Protein AF-A0AAV9PQ48-F1 (afdb_monomer_lite)

Sequence (178 aa):
AHFPPGSSGVLVLTSRNAECKQYATADFVALEGLSPNEATQLLLKAADVASDQRPLLEDDARGVATLLQSHPLALIQAGVYVGRGHCTLEEYPKVYERQRKRLLKFRPSQAQSRYRDVYATFEASVEILQASQTQSSRDALELLPLLAMCGPSQLPLFVFEAAWNGAQKIPKDESANE

Radius of gyration: 21.96 Å; chains: 1; bounding box: 52×50×65 Å

Foldseek 3Di:
DPDDDDDPDDDDDDDPDPVCVVVDPDDDDDDAADDLVVLLVLLCVLLVPDPVCCVVCSVLSSVVCVVLRNHNLLSNLLSVCVSVVVDHSNCSVVQLVVLLVVVVVDDDPVVPDSCSSVNSSVVSVLVVLVVDPDPVSVVVNVVVVVVVVDDPDDDPVVVVVVVVVVVVPDDDDPPDDD

pLDDT: mean 86.95, std 12.28, range [37.56, 98.25]

Structure (mmCIF, N/CA/C/O backbone):
data_AF-A0AAV9PQ48-F1
#
_entry.id   AF-A0AAV9PQ48-F1
#
loop_
_atom_site.group_PDB
_atom_site.id
_atom_site.type_symbol
_atom_site.label_atom_id
_atom_site.label_alt_id
_atom_site.label_comp_id
_atom_site.label_asym_id
_atom_site.label_entity_id
_atom_site.label_seq_id
_atom_site.pdbx_PDB_ins_code
_atom_site.Cartn_x
_atom_site.Cartn_y
_atom_site.Cartn_z
_atom_site.occupancy
_atom_site.B_iso_or_equiv
_atom_site.auth_seq_id
_atom_site.auth_comp_id
_atom_site.auth_asym_id
_atom_site.auth_atom_id
_atom_site.pdbx_PDB_model_num
ATOM 1 N N . ALA A 1 1 ? 24.274 14.629 -24.711 1.00 62.81 1 ALA A N 1
ATOM 2 C CA . ALA A 1 1 ? 24.295 13.381 -23.921 1.00 62.81 1 ALA A CA 1
ATOM 3 C C . ALA A 1 1 ? 24.080 13.744 -22.455 1.00 62.81 1 ALA A C 1
ATOM 5 O O . ALA A 1 1 ? 24.767 14.639 -21.984 1.00 62.81 1 ALA A O 1
ATOM 6 N N . HIS A 1 2 ? 23.096 13.140 -21.778 1.00 78.19 2 HIS A N 1
ATOM 7 C CA . HIS A 1 2 ? 22.705 13.507 -20.403 1.00 78.19 2 HIS A CA 1
ATOM 8 C C . HIS A 1 2 ? 23.394 12.673 -19.311 1.00 78.19 2 HIS A C 1
ATOM 10 O O . HIS A 1 2 ? 23.314 13.030 -18.141 1.00 78.19 2 HIS A O 1
ATOM 16 N N . PHE A 1 3 ? 24.081 11.592 -19.687 1.00 84.69 3 PHE A N 1
ATOM 17 C CA . PHE A 1 3 ? 24.767 10.688 -18.765 1.00 84.69 3 PHE A CA 1
ATOM 18 C C . PHE A 1 3 ? 26.235 10.533 -19.172 1.00 84.69 3 PHE A C 1
ATOM 20 O O . PHE A 1 3 ? 26.526 10.543 -20.375 1.00 84.69 3 PHE A O 1
ATOM 27 N N . PRO A 1 4 ? 27.159 10.412 -18.202 1.00 82.19 4 PRO A N 1
ATOM 28 C CA . PRO A 1 4 ? 28.568 10.211 -18.498 1.00 82.19 4 PRO A CA 1
ATOM 29 C C . PRO A 1 4 ? 28.771 8.866 -19.217 1.00 82.19 4 PRO A C 1
ATOM 31 O O . PRO A 1 4 ? 28.191 7.861 -18.801 1.00 82.19 4 PRO A O 1
ATOM 34 N N . PRO A 1 5 ? 29.574 8.823 -20.293 1.00 77.62 5 PRO A N 1
ATOM 35 C CA . PRO A 1 5 ? 29.881 7.575 -20.977 1.00 77.62 5 PRO A CA 1
ATOM 36 C C . PRO A 1 5 ? 30.764 6.685 -20.091 1.00 77.62 5 PRO A C 1
ATOM 38 O O . PRO A 1 5 ? 31.725 7.158 -19.486 1.00 77.62 5 PRO A O 1
ATOM 41 N N . GLY A 1 6 ? 30.462 5.389 -20.032 1.00 78.38 6 GLY A N 1
ATOM 42 C CA . GLY A 1 6 ? 31.266 4.410 -19.304 1.00 78.38 6 GLY A CA 1
ATOM 43 C C . GLY A 1 6 ? 30.646 3.015 -19.343 1.00 78.38 6 GLY A C 1
ATOM 44 O O . GLY A 1 6 ? 29.429 2.879 -19.384 1.00 78.38 6 GLY A O 1
ATOM 45 N N . SER A 1 7 ? 31.484 1.976 -19.342 1.00 79.75 7 SER A N 1
ATOM 46 C CA . SER A 1 7 ? 31.064 0.564 -19.383 1.00 79.75 7 SER A CA 1
ATOM 47 C C . SER A 1 7 ? 31.095 -0.129 -18.016 1.00 79.75 7 SER A C 1
ATOM 49 O O . SER A 1 7 ? 30.763 -1.305 -17.917 1.00 79.75 7 SER A O 1
ATOM 51 N N . SER A 1 8 ? 31.518 0.575 -16.963 1.00 87.00 8 SER A N 1
ATOM 52 C CA . SER A 1 8 ? 31.774 -0.008 -15.636 1.00 87.00 8 SER A CA 1
ATOM 53 C C . SER A 1 8 ? 30.586 0.084 -14.671 1.00 87.00 8 SER A C 1
ATOM 55 O O . SER A 1 8 ? 30.750 -0.186 -13.484 1.00 87.00 8 SER A O 1
ATOM 57 N N . GLY A 1 9 ? 29.404 0.495 -15.136 1.00 85.81 9 GLY A N 1
ATOM 58 C CA . GLY A 1 9 ? 28.238 0.677 -14.276 1.00 85.81 9 GLY A CA 1
ATOM 59 C C . GLY A 1 9 ? 26.918 0.665 -15.036 1.00 85.81 9 GLY A C 1
ATOM 60 O O . GLY A 1 9 ? 26.876 0.888 -16.244 1.00 85.81 9 GLY A O 1
ATOM 61 N N . VAL A 1 10 ? 25.837 0.411 -14.300 1.00 88.88 10 VAL A N 1
ATOM 62 C CA . VAL A 1 10 ? 24.460 0.413 -14.807 1.00 88.88 10 VAL A CA 1
ATOM 63 C C . VAL A 1 10 ? 23.686 1.517 -14.092 1.00 88.88 10 VAL A C 1
ATOM 65 O O . VAL A 1 10 ? 23.728 1.610 -12.867 1.00 88.88 10 VAL A O 1
ATOM 68 N N . LEU A 1 11 ? 22.976 2.352 -14.853 1.00 89.19 11 LEU A N 1
ATOM 69 C CA . LEU A 1 11 ? 22.070 3.367 -14.318 1.00 89.19 11 LEU A CA 1
ATOM 70 C C . LEU A 1 11 ? 20.633 2.857 -14.413 1.00 89.19 11 LEU A C 1
ATOM 72 O O . LEU A 1 11 ? 20.160 2.527 -15.497 1.00 89.19 11 LEU A O 1
ATOM 76 N N . VAL A 1 12 ? 19.934 2.829 -13.279 1.00 92.38 12 VAL A N 1
ATOM 77 C CA . VAL A 1 12 ? 18.504 2.505 -13.222 1.00 92.38 12 VAL A CA 1
ATOM 78 C C . VAL A 1 12 ? 17.723 3.802 -13.056 1.00 92.38 12 VAL A C 1
ATOM 80 O O . VAL A 1 12 ? 17.848 4.486 -12.041 1.00 92.38 12 VAL A O 1
ATOM 83 N N . LEU A 1 13 ? 16.911 4.141 -14.056 1.00 90.88 13 LEU A N 1
ATOM 84 C CA . LEU A 1 13 ? 16.023 5.299 -14.022 1.00 90.88 13 LEU A CA 1
ATOM 85 C C . LEU A 1 13 ? 14.591 4.835 -13.758 1.00 90.88 13 LEU A C 1
ATOM 87 O O . LEU A 1 13 ? 14.037 4.054 -14.526 1.00 90.88 13 LEU A O 1
ATOM 91 N N . THR A 1 14 ? 13.967 5.366 -12.709 1.00 92.12 14 THR A N 1
ATOM 92 C CA . THR A 1 14 ? 12.530 5.193 -12.468 1.00 92.12 14 THR A CA 1
ATOM 93 C C . THR A 1 14 ? 11.826 6.526 -12.691 1.00 92.12 14 THR A C 1
ATOM 95 O O . THR A 1 14 ? 12.282 7.575 -12.239 1.00 92.12 14 THR A O 1
ATOM 98 N N . SER A 1 15 ? 10.736 6.519 -13.454 1.00 88.25 15 SER A N 1
ATOM 99 C CA . SER A 1 15 ? 9.994 7.736 -13.781 1.00 88.25 15 SER A CA 1
ATOM 100 C C . SER A 1 15 ? 8.536 7.416 -14.071 1.00 88.25 15 SER A C 1
ATOM 102 O O . SER A 1 15 ? 8.210 6.355 -14.595 1.00 88.25 15 SER A O 1
ATOM 104 N N . ARG A 1 16 ? 7.654 8.368 -13.759 1.00 83.38 16 ARG A N 1
ATOM 105 C CA . ARG A 1 16 ? 6.247 8.338 -14.193 1.00 83.38 16 ARG A CA 1
ATOM 106 C C . ARG A 1 16 ? 6.063 8.894 -15.606 1.00 83.38 16 ARG A C 1
ATOM 108 O O . ARG A 1 16 ? 5.004 8.709 -16.193 1.00 83.38 16 ARG A O 1
ATOM 115 N N . ASN A 1 17 ? 7.058 9.610 -16.132 1.00 85.75 17 ASN A N 1
ATOM 116 C CA . ASN A 1 17 ? 7.010 10.173 -17.473 1.00 85.75 17 ASN A CA 1
ATOM 117 C C . ASN A 1 17 ? 7.454 9.116 -18.493 1.00 85.75 17 ASN A C 1
ATOM 119 O O . ASN A 1 17 ? 8.633 8.769 -18.548 1.00 85.75 17 ASN A O 1
ATOM 123 N N . ALA A 1 18 ? 6.516 8.639 -19.312 1.00 84.44 18 ALA A N 1
ATOM 124 C CA . ALA A 1 18 ? 6.785 7.640 -20.343 1.00 84.44 18 ALA A CA 1
ATOM 125 C C . ALA A 1 18 ? 7.791 8.124 -21.405 1.00 84.44 18 ALA A C 1
ATOM 127 O O . ALA A 1 18 ? 8.517 7.305 -21.965 1.00 84.44 18 ALA A O 1
ATOM 128 N N . GLU A 1 19 ? 7.913 9.436 -21.635 1.00 87.00 19 GLU A N 1
ATOM 129 C CA . GLU A 1 19 ? 8.903 10.008 -22.562 1.00 87.00 19 GLU A CA 1
ATOM 130 C C . GLU A 1 19 ? 10.346 9.780 -22.096 1.00 87.00 19 GLU A C 1
ATOM 132 O O . GLU A 1 19 ? 11.274 9.811 -22.903 1.00 87.00 19 GLU A O 1
ATOM 137 N N . CYS A 1 20 ? 10.568 9.483 -20.808 1.00 88.94 20 CYS A N 1
ATOM 138 C CA . CYS A 1 20 ? 11.888 9.106 -20.304 1.00 88.94 20 CYS A CA 1
ATOM 139 C C . CYS A 1 20 ? 12.400 7.782 -20.893 1.00 88.94 20 CYS A C 1
ATOM 141 O O . CYS A 1 20 ? 13.595 7.515 -20.781 1.00 88.94 20 CYS A O 1
ATOM 143 N N . LYS A 1 21 ? 11.553 6.985 -21.566 1.00 88.38 21 LYS A N 1
ATOM 144 C CA . LYS A 1 21 ? 11.984 5.786 -22.304 1.00 88.38 21 LYS A CA 1
ATOM 145 C C . LYS A 1 21 ? 13.088 6.083 -23.323 1.00 88.38 21 LYS A C 1
ATOM 147 O O . LYS A 1 21 ? 13.909 5.220 -23.589 1.00 88.38 21 LYS A O 1
ATOM 152 N N . GLN A 1 22 ? 13.151 7.312 -23.848 1.00 89.69 22 GLN A N 1
ATOM 153 C CA . GLN A 1 22 ? 14.194 7.739 -24.788 1.00 89.69 22 GLN A CA 1
ATOM 154 C C . GLN A 1 22 ? 15.614 7.676 -24.197 1.00 89.69 22 GLN A C 1
ATOM 156 O O . GLN A 1 22 ? 16.594 7.687 -24.935 1.00 89.69 22 GLN A O 1
ATOM 161 N N . TYR A 1 23 ? 15.729 7.643 -22.866 1.00 89.06 23 TYR A N 1
ATOM 162 C CA . TYR A 1 23 ? 16.998 7.563 -22.148 1.00 89.06 23 TYR A CA 1
ATOM 163 C C . TYR A 1 23 ? 17.451 6.122 -21.875 1.00 89.06 23 TYR A C 1
ATOM 165 O O . TYR A 1 23 ? 18.565 5.926 -21.393 1.00 89.06 23 TYR A O 1
ATOM 173 N N . ALA A 1 24 ? 16.612 5.123 -22.162 1.00 89.38 24 ALA A N 1
ATOM 174 C CA . ALA A 1 24 ? 16.953 3.719 -21.983 1.00 89.38 24 ALA A CA 1
ATOM 175 C C . ALA A 1 24 ? 17.919 3.263 -23.086 1.00 89.38 24 ALA A C 1
ATOM 177 O O . ALA A 1 24 ? 17.550 3.173 -24.254 1.00 89.38 24 ALA A O 1
ATOM 178 N N . THR A 1 25 ? 19.167 2.983 -22.711 1.00 87.69 25 THR A N 1
ATOM 179 C CA . THR A 1 25 ? 20.204 2.491 -23.633 1.00 87.69 25 THR A CA 1
ATOM 180 C C . THR A 1 25 ? 20.351 0.970 -23.628 1.00 87.69 25 THR A C 1
ATOM 182 O O . THR A 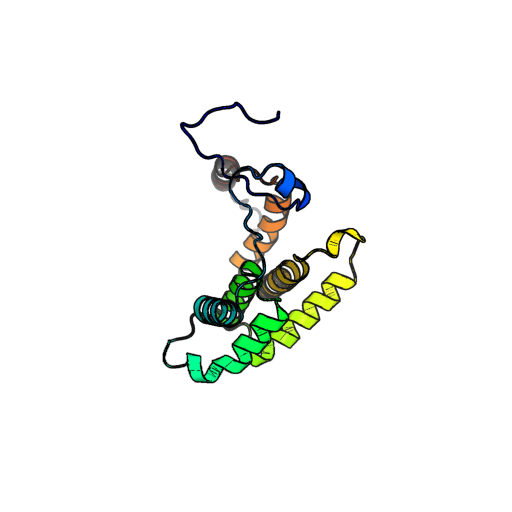1 25 ? 20.874 0.420 -24.591 1.00 87.69 25 THR A O 1
ATOM 185 N N . ALA A 1 26 ? 19.907 0.303 -22.559 1.00 87.44 26 ALA A N 1
ATOM 186 C CA . ALA A 1 26 ? 19.968 -1.150 -22.408 1.00 87.44 26 ALA A CA 1
ATOM 187 C C . ALA A 1 26 ? 18.572 -1.781 -22.461 1.00 87.44 26 ALA A C 1
ATOM 189 O O . ALA A 1 26 ? 18.306 -2.593 -23.340 1.00 87.44 26 ALA A O 1
ATOM 190 N N . ASP A 1 27 ? 17.684 -1.391 -21.542 1.00 89.50 27 ASP A N 1
ATOM 191 C CA . ASP A 1 27 ? 16.331 -1.939 -21.452 1.00 89.50 27 ASP A CA 1
ATOM 192 C C . ASP A 1 27 ? 15.340 -0.905 -20.896 1.00 89.50 27 ASP A C 1
ATOM 194 O O . ASP A 1 27 ? 15.719 0.014 -20.162 1.00 89.50 27 ASP A O 1
ATOM 198 N N . PHE A 1 28 ? 14.066 -1.066 -21.246 1.00 90.81 28 PHE A N 1
ATOM 199 C CA . PHE A 1 28 ? 12.946 -0.286 -20.738 1.00 90.81 28 PHE A CA 1
ATOM 200 C C . PHE A 1 28 ? 11.852 -1.224 -20.228 1.00 90.81 28 PHE A C 1
ATOM 202 O O . PHE A 1 28 ? 11.274 -1.999 -20.986 1.00 90.81 28 PHE A O 1
ATOM 209 N N . VAL A 1 29 ? 11.502 -1.076 -18.949 1.00 91.12 29 VAL A N 1
ATOM 210 C CA . VAL A 1 29 ? 10.455 -1.873 -18.305 1.00 91.12 29 VAL A CA 1
ATOM 211 C C . VAL A 1 29 ? 9.253 -0.986 -17.990 1.00 91.12 29 VAL A C 1
ATOM 213 O O . VAL A 1 29 ? 9.321 -0.103 -17.132 1.00 91.12 29 VAL A O 1
ATOM 216 N N . ALA A 1 30 ? 8.132 -1.228 -18.672 1.00 87.75 30 ALA A N 1
ATOM 217 C CA . ALA A 1 30 ? 6.865 -0.577 -18.359 1.00 87.75 30 ALA A CA 1
ATOM 218 C C . ALA A 1 30 ? 6.252 -1.187 -17.086 1.00 87.75 30 ALA A C 1
ATOM 220 O O . ALA A 1 30 ? 5.914 -2.367 -17.049 1.00 87.75 30 ALA A O 1
ATOM 221 N N . LEU A 1 31 ? 6.087 -0.375 -16.037 1.00 85.38 31 LEU A N 1
ATOM 222 C CA . LEU A 1 31 ? 5.434 -0.797 -14.793 1.00 85.38 31 LEU A CA 1
ATOM 223 C C . LEU A 1 31 ? 3.910 -0.610 -14.890 1.00 85.38 31 LEU A C 1
ATOM 225 O O . LEU A 1 31 ? 3.349 0.437 -14.534 1.00 85.38 31 LEU A O 1
ATOM 229 N N . GLU A 1 32 ? 3.236 -1.637 -15.401 1.00 85.00 32 GLU A N 1
ATOM 230 C CA . GLU A 1 32 ? 1.776 -1.713 -15.513 1.00 85.00 32 GLU A CA 1
ATOM 231 C C . GLU A 1 32 ? 1.117 -2.274 -14.238 1.00 85.00 32 GLU A C 1
ATOM 233 O O . GLU A 1 32 ? 1.722 -2.272 -13.165 1.00 85.00 32 GLU A O 1
ATOM 238 N N . GLY A 1 33 ? -0.185 -2.574 -14.293 1.00 86.06 33 GLY A N 1
ATOM 239 C CA . GLY A 1 33 ? -0.861 -3.288 -13.208 1.00 86.06 33 GLY A CA 1
ATOM 240 C C . GLY A 1 33 ? -0.319 -4.712 -13.086 1.00 86.06 33 GLY A C 1
ATOM 241 O O . GLY A 1 33 ? 0.279 -5.237 -14.023 1.00 86.06 33 GLY A O 1
ATOM 242 N N . LEU A 1 34 ? -0.526 -5.338 -11.930 1.00 93.62 34 LEU A N 1
ATOM 243 C CA . LEU A 1 34 ? -0.168 -6.746 -11.742 1.00 93.62 34 LEU A CA 1
ATOM 244 C C . LEU A 1 34 ? -0.993 -7.648 -12.663 1.00 93.62 34 LEU A C 1
ATOM 246 O O . LEU A 1 34 ? -2.119 -7.302 -13.044 1.00 93.62 34 LEU A O 1
ATOM 250 N N . SER A 1 35 ? -0.472 -8.840 -12.962 1.00 95.25 35 SER A N 1
ATOM 251 C CA . SER A 1 35 ? -1.295 -9.859 -13.611 1.00 95.25 35 SER A CA 1
ATOM 252 C C . SER A 1 35 ? -2.523 -10.181 -12.742 1.00 95.25 35 SER A C 1
ATOM 254 O O . SER A 1 35 ? -2.460 -10.041 -11.517 1.00 95.25 35 SER A O 1
ATOM 256 N N . PRO A 1 36 ? -3.649 -10.634 -13.322 1.00 95.19 36 PRO A N 1
ATOM 257 C CA . PRO A 1 36 ? -4.857 -10.935 -12.549 1.00 95.19 36 PRO A CA 1
ATOM 258 C C . PRO A 1 36 ? -4.614 -11.886 -11.367 1.00 95.19 36 PRO A C 1
ATOM 260 O O . PRO A 1 36 ? -5.155 -11.678 -10.281 1.00 95.19 36 PRO A O 1
ATOM 263 N N . ASN A 1 37 ? -3.747 -12.887 -11.549 1.00 96.00 37 ASN A N 1
ATOM 264 C CA . ASN A 1 37 ? -3.402 -13.847 -10.502 1.00 96.00 37 ASN A CA 1
ATOM 265 C C . ASN A 1 37 ? -2.577 -13.197 -9.384 1.00 96.00 37 ASN A C 1
ATOM 267 O O . ASN A 1 37 ? -2.920 -13.339 -8.212 1.00 96.00 37 ASN A O 1
ATOM 271 N N . GLU A 1 38 ? -1.529 -12.441 -9.726 1.00 97.06 38 GLU A N 1
ATOM 272 C CA . GLU A 1 38 ? -0.711 -11.723 -8.738 1.00 97.06 38 GLU A CA 1
ATOM 273 C C . GLU A 1 38 ? -1.524 -10.659 -7.995 1.00 97.06 38 GLU A C 1
ATOM 275 O O . GLU A 1 38 ? -1.369 -10.498 -6.787 1.00 97.06 38 GLU A O 1
ATOM 280 N N . ALA A 1 39 ? -2.420 -9.960 -8.694 1.00 97.31 39 ALA A N 1
ATOM 281 C CA . ALA A 1 39 ? -3.304 -8.958 -8.114 1.00 97.31 39 ALA A CA 1
ATOM 282 C C . ALA A 1 39 ? -4.254 -9.577 -7.079 1.00 97.31 39 ALA A C 1
ATOM 284 O O . ALA A 1 39 ? -4.367 -9.077 -5.959 1.00 97.31 39 ALA A O 1
ATOM 285 N N . THR A 1 40 ? -4.889 -10.696 -7.438 1.00 97.62 40 THR A N 1
ATOM 286 C CA . THR A 1 40 ? -5.795 -11.449 -6.557 1.00 97.62 40 THR A CA 1
ATOM 287 C C . THR A 1 40 ? -5.044 -11.977 -5.333 1.00 97.62 40 THR A C 1
ATOM 289 O O . THR A 1 40 ? -5.488 -11.796 -4.199 1.00 97.62 40 THR A O 1
ATOM 292 N N . GLN A 1 41 ? -3.858 -12.560 -5.533 1.00 97.06 41 GLN A N 1
ATOM 293 C CA . GLN A 1 41 ? -3.020 -13.051 -4.438 1.00 97.06 41 GLN A CA 1
ATOM 294 C C . GLN A 1 41 ? -2.538 -11.928 -3.516 1.00 97.06 41 GLN A C 1
ATOM 296 O O . GLN A 1 41 ? -2.552 -12.098 -2.295 1.00 97.06 41 GLN A O 1
ATOM 301 N N . LEU A 1 42 ? -2.126 -10.783 -4.072 1.00 97.88 42 LEU A N 1
ATOM 302 C CA . LEU A 1 42 ? -1.708 -9.622 -3.289 1.00 97.88 42 LEU A CA 1
ATOM 303 C C . LEU A 1 42 ? -2.859 -9.102 -2.427 1.00 97.88 42 LEU A C 1
ATOM 305 O O . LEU A 1 42 ? -2.647 -8.834 -1.246 1.00 97.88 42 LEU A O 1
ATOM 309 N N . LEU A 1 43 ? -4.061 -8.991 -2.996 1.00 98.25 43 LEU A N 1
ATOM 310 C CA . LEU A 1 43 ? -5.248 -8.539 -2.277 1.00 98.25 43 LEU A CA 1
ATOM 311 C C . LEU A 1 43 ? -5.602 -9.482 -1.119 1.00 98.25 43 LEU A C 1
ATOM 313 O O . LEU A 1 43 ? -5.733 -9.023 0.013 1.00 98.25 43 LEU A O 1
ATOM 317 N N . LEU A 1 44 ? -5.691 -10.792 -1.378 1.00 97.81 44 LEU A N 1
ATOM 318 C CA . LEU A 1 44 ? -5.987 -11.804 -0.354 1.00 97.81 44 LEU A CA 1
ATOM 319 C C . LEU A 1 44 ? -4.928 -11.828 0.753 1.00 97.81 44 LEU A C 1
ATOM 321 O O . LEU A 1 44 ? -5.258 -11.968 1.928 1.00 97.81 44 LEU A O 1
ATOM 325 N N . LYS A 1 45 ? -3.652 -11.654 0.389 1.00 97.50 45 LYS A N 1
ATOM 326 C CA . LYS A 1 45 ? -2.555 -11.546 1.355 1.00 97.50 45 LYS A CA 1
ATOM 327 C C . LYS A 1 45 ? -2.668 -10.277 2.200 1.00 97.50 45 LYS A C 1
ATOM 329 O O . LYS A 1 45 ? -2.449 -10.339 3.402 1.00 97.50 45 LYS A O 1
ATOM 334 N N . ALA A 1 46 ? -2.989 -9.137 1.592 1.00 97.56 46 ALA A N 1
ATOM 335 C CA . ALA A 1 46 ? -3.160 -7.874 2.308 1.00 97.56 46 ALA A CA 1
ATOM 336 C C . ALA A 1 46 ? -4.397 -7.876 3.223 1.00 97.56 46 ALA A C 1
ATOM 338 O O . ALA A 1 46 ? -4.385 -7.206 4.252 1.00 97.56 46 ALA A O 1
ATOM 339 N N . ALA A 1 47 ? -5.430 -8.645 2.869 1.00 97.19 47 ALA A N 1
ATOM 340 C CA . ALA A 1 47 ? -6.608 -8.899 3.696 1.00 97.19 47 ALA A CA 1
ATOM 341 C C . ALA A 1 47 ? -6.395 -9.955 4.791 1.00 97.19 47 ALA A C 1
ATOM 343 O O . ALA A 1 47 ? -7.345 -10.281 5.494 1.00 97.19 47 ALA A O 1
ATOM 344 N N . ASP A 1 48 ? -5.173 -10.476 4.936 1.00 96.69 48 ASP A N 1
ATOM 345 C CA . ASP A 1 48 ? -4.812 -11.508 5.914 1.00 96.69 48 ASP A CA 1
ATOM 346 C C . ASP A 1 48 ? -5.701 -12.768 5.836 1.00 96.69 48 ASP A C 1
ATOM 348 O O . ASP A 1 48 ? -6.005 -13.422 6.830 1.00 96.69 48 ASP A O 1
ATOM 352 N N . VAL A 1 49 ? -6.134 -13.128 4.619 1.00 94.88 49 VAL A N 1
ATOM 353 C CA . VAL A 1 49 ? -6.975 -14.311 4.394 1.00 94.88 49 VAL A CA 1
ATOM 354 C C . VAL A 1 49 ? -6.130 -15.581 4.509 1.00 94.88 49 VAL A C 1
ATOM 356 O O . VAL A 1 49 ? -5.165 -15.794 3.749 1.00 94.88 49 VAL A O 1
ATOM 359 N N . ALA A 1 50 ? -6.537 -16.451 5.434 1.00 92.31 50 ALA A N 1
ATOM 360 C CA . ALA A 1 50 ? -5.935 -17.757 5.666 1.00 92.31 50 ALA A CA 1
ATOM 361 C C . ALA A 1 50 ? -5.991 -18.637 4.405 1.00 92.31 50 ALA A C 1
ATOM 363 O O . ALA A 1 50 ? -6.944 -18.588 3.628 1.00 92.31 50 ALA A O 1
ATOM 364 N N . SER A 1 51 ? -4.936 -19.422 4.165 1.00 90.44 51 SER A N 1
ATOM 365 C CA . SER A 1 51 ? -4.742 -20.158 2.905 1.00 90.44 51 SER A CA 1
ATOM 366 C C . SER A 1 51 ? -5.876 -21.131 2.562 1.00 90.44 51 SER A C 1
ATOM 368 O O . SER A 1 51 ? -6.154 -21.337 1.386 1.00 90.44 51 SER A O 1
ATOM 370 N N . ASP A 1 52 ? -6.526 -21.702 3.572 1.00 91.81 52 ASP A N 1
ATOM 371 C CA . ASP A 1 52 ? -7.677 -22.604 3.469 1.00 91.81 52 ASP A CA 1
ATOM 372 C C . ASP A 1 52 ? -8.969 -21.893 3.036 1.00 91.81 52 ASP A C 1
ATOM 374 O O . ASP A 1 52 ? -9.815 -22.499 2.384 1.00 91.81 52 ASP A O 1
ATOM 378 N N . GLN A 1 53 ? -9.102 -20.599 3.333 1.00 90.38 53 GLN A N 1
ATOM 379 C CA . GLN A 1 53 ? -10.270 -19.785 2.976 1.00 90.38 53 GLN A CA 1
ATOM 380 C C . GLN A 1 53 ? -10.140 -19.117 1.602 1.00 90.38 53 GLN A C 1
ATOM 382 O O . GLN A 1 53 ? -11.139 -18.713 1.011 1.00 90.38 53 GLN A O 1
ATOM 387 N N . ARG A 1 54 ? -8.920 -19.014 1.059 1.00 91.56 54 ARG A N 1
ATOM 388 C CA . ARG A 1 54 ? -8.660 -18.338 -0.226 1.00 91.56 54 ARG A CA 1
ATOM 389 C C . ARG A 1 54 ? -9.483 -18.872 -1.400 1.00 91.56 54 ARG A C 1
ATOM 391 O O . ARG A 1 54 ? -9.995 -18.028 -2.127 1.00 91.56 54 ARG A O 1
ATOM 398 N N . PRO A 1 55 ? -9.663 -20.196 -1.588 1.00 93.00 55 PRO A N 1
ATOM 399 C CA . PRO A 1 55 ? -10.461 -20.704 -2.704 1.00 93.00 55 PRO A CA 1
ATOM 400 C C . PRO A 1 55 ? -11.921 -20.236 -2.666 1.00 93.00 55 PRO A C 1
ATOM 402 O O . PRO A 1 55 ? -12.534 -20.058 -3.710 1.00 93.00 55 PRO A O 1
ATOM 405 N N . LEU A 1 56 ? -12.478 -20.008 -1.469 1.00 93.62 56 LEU A N 1
ATOM 406 C CA . LEU A 1 56 ? -13.864 -19.559 -1.293 1.00 93.62 56 LEU A CA 1
ATOM 407 C C . LEU A 1 56 ? -14.052 -18.081 -1.653 1.00 93.62 56 LEU A C 1
ATOM 409 O O . LEU A 1 56 ? -15.147 -17.678 -2.024 1.00 93.62 56 LEU A O 1
ATOM 413 N N . LEU A 1 57 ? -12.992 -17.281 -1.525 1.00 95.62 57 LEU A N 1
ATOM 414 C CA . LEU A 1 57 ? -13.010 -15.829 -1.719 1.00 95.62 57 LEU A CA 1
ATOM 415 C C . LEU A 1 57 ? -12.348 -15.400 -3.034 1.00 95.62 57 LEU A C 1
ATOM 417 O O . LEU A 1 57 ? -12.157 -14.208 -3.276 1.00 95.62 57 LEU A O 1
ATOM 421 N N . GLU A 1 58 ? -11.945 -16.360 -3.868 1.00 94.88 58 GLU A N 1
ATOM 422 C CA . GLU A 1 58 ? -11.112 -16.093 -5.035 1.00 94.88 58 GLU A CA 1
ATOM 423 C C . GLU A 1 58 ? -11.840 -15.251 -6.089 1.00 94.88 58 GLU A C 1
ATOM 425 O O . GLU A 1 58 ? -11.253 -14.314 -6.634 1.00 94.88 58 GLU A O 1
ATOM 430 N N . ASP A 1 59 ? -13.121 -15.533 -6.333 1.00 96.94 59 ASP A N 1
ATOM 431 C CA . ASP A 1 59 ? -13.928 -14.802 -7.314 1.00 96.94 59 ASP A CA 1
ATOM 432 C C . ASP A 1 59 ? -14.201 -13.357 -6.867 1.00 96.94 59 ASP A C 1
ATOM 434 O O . ASP A 1 59 ? -13.998 -12.422 -7.650 1.00 96.94 59 ASP A O 1
ATOM 438 N N . ASP A 1 60 ? -14.552 -13.146 -5.594 1.00 97.75 60 ASP A N 1
ATOM 439 C CA . ASP A 1 60 ? -14.742 -11.804 -5.031 1.00 97.75 60 ASP A CA 1
ATOM 440 C C . ASP A 1 60 ? -13.436 -11.002 -5.059 1.00 97.75 60 ASP A C 1
ATOM 442 O O . ASP A 1 60 ? -13.403 -9.845 -5.493 1.00 97.75 60 ASP A O 1
ATOM 446 N N . ALA A 1 61 ? -12.325 -11.628 -4.655 1.00 97.50 61 ALA A N 1
ATOM 447 C CA . ALA A 1 61 ? -11.007 -11.009 -4.697 1.00 97.50 61 ALA A CA 1
ATOM 448 C C . ALA A 1 61 ? -10.606 -10.625 -6.127 1.00 97.50 61 ALA A C 1
ATOM 450 O O . ALA A 1 61 ? -10.059 -9.542 -6.346 1.00 97.50 61 ALA A O 1
ATOM 451 N N . ARG A 1 62 ? -10.914 -11.466 -7.117 1.00 97.56 62 ARG A N 1
ATOM 452 C CA . ARG A 1 62 ? -10.658 -11.179 -8.533 1.00 97.56 62 ARG A CA 1
ATOM 453 C C . ARG A 1 62 ? -11.519 -10.026 -9.047 1.00 97.56 62 ARG A C 1
ATOM 455 O O . ARG A 1 62 ? -11.027 -9.183 -9.805 1.00 97.56 62 ARG A O 1
ATOM 462 N N . GLY A 1 63 ? -12.775 -9.951 -8.606 1.00 97.38 63 GLY A N 1
ATOM 463 C CA . GLY A 1 63 ? -13.675 -8.834 -8.885 1.00 97.38 63 GLY A CA 1
ATOM 464 C C . GLY A 1 63 ? -13.119 -7.509 -8.361 1.00 97.38 63 GLY A C 1
ATOM 465 O O . GLY A 1 63 ? -12.994 -6.542 -9.116 1.00 97.38 63 GLY A O 1
ATOM 466 N N . VAL A 1 64 ? -12.690 -7.479 -7.096 1.00 97.00 64 VAL A N 1
ATOM 467 C CA . VAL A 1 64 ? -12.054 -6.300 -6.485 1.00 97.00 64 VAL A CA 1
ATOM 468 C C . VAL A 1 64 ? -10.720 -5.965 -7.159 1.00 97.00 64 VAL A C 1
ATOM 470 O O . VAL A 1 64 ? -10.441 -4.796 -7.425 1.00 97.00 64 VAL A O 1
ATOM 473 N N . ALA A 1 65 ? -9.905 -6.965 -7.500 1.00 96.56 65 ALA A N 1
ATOM 474 C CA . ALA A 1 65 ? -8.635 -6.739 -8.180 1.00 96.56 65 ALA A CA 1
ATOM 475 C C . ALA A 1 65 ? -8.821 -6.078 -9.554 1.00 96.56 65 ALA A C 1
ATOM 477 O O . ALA A 1 65 ? -8.109 -5.130 -9.897 1.00 96.56 65 ALA A O 1
ATOM 478 N N . THR A 1 66 ? -9.833 -6.526 -10.298 1.00 95.19 66 THR A N 1
ATOM 479 C CA . THR A 1 66 ? -10.221 -5.945 -11.588 1.00 95.19 66 THR A CA 1
ATOM 480 C C . THR A 1 66 ? -10.752 -4.522 -11.421 1.00 95.19 66 THR A C 1
ATOM 482 O O . THR A 1 66 ? -10.360 -3.624 -12.168 1.00 95.19 66 THR A O 1
ATOM 485 N N . LEU A 1 67 ? -11.601 -4.292 -10.412 1.00 93.81 67 LEU A N 1
ATOM 486 C CA . LEU A 1 67 ? -12.148 -2.973 -10.081 1.00 93.81 67 LEU A CA 1
ATOM 487 C C . LEU A 1 67 ? -11.047 -1.936 -9.818 1.00 93.81 67 LEU A C 1
ATOM 489 O O . LEU A 1 67 ? -11.184 -0.785 -10.226 1.00 93.81 67 LEU A O 1
ATOM 493 N N . LEU A 1 68 ? -9.961 -2.354 -9.166 1.00 92.88 68 LEU A N 1
ATOM 494 C CA . LEU A 1 68 ? -8.807 -1.519 -8.816 1.00 92.88 68 LEU A CA 1
ATOM 495 C C . LEU A 1 68 ? -7.704 -1.527 -9.888 1.00 92.88 68 LEU A C 1
ATOM 497 O O . LEU A 1 68 ? -6.559 -1.164 -9.605 1.00 92.88 68 LEU A O 1
ATOM 501 N N . GLN A 1 69 ? -8.030 -1.989 -11.101 1.00 91.81 69 GLN A N 1
ATOM 502 C CA . GLN A 1 69 ? -7.133 -2.040 -12.261 1.00 91.81 69 GLN A CA 1
ATOM 503 C C . GLN A 1 69 ? -5.787 -2.724 -11.965 1.00 91.81 69 GLN A C 1
ATOM 505 O O . GLN A 1 69 ? -4.742 -2.319 -12.482 1.00 91.81 69 GLN A O 1
ATOM 510 N N . SER A 1 70 ? -5.797 -3.722 -11.078 1.00 93.81 70 SER A N 1
ATOM 511 C CA . SER A 1 70 ? -4.603 -4.418 -10.593 1.00 93.81 70 SER A CA 1
ATOM 512 C C . SER A 1 70 ? -3.497 -3.488 -10.060 1.00 93.81 70 SER A C 1
ATOM 514 O O . SER A 1 70 ? -2.313 -3.829 -10.121 1.00 93.81 70 SER A O 1
ATOM 516 N N . HIS A 1 71 ? -3.840 -2.295 -9.556 1.00 92.38 71 HIS A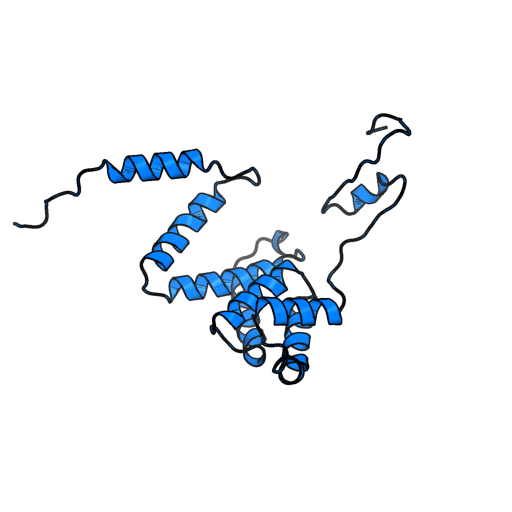 N 1
ATOM 517 C CA . HIS A 1 71 ? -2.859 -1.336 -9.049 1.00 92.38 71 HIS A CA 1
ATOM 518 C C . HIS A 1 71 ? -2.341 -1.769 -7.661 1.00 92.38 71 HIS A C 1
ATOM 520 O O . HIS A 1 71 ? -3.104 -1.695 -6.693 1.00 92.38 71 HIS A O 1
ATOM 526 N N . PRO A 1 72 ? -1.045 -2.121 -7.494 1.00 93.75 72 PRO A N 1
ATOM 527 C CA . PRO A 1 72 ? -0.530 -2.738 -6.264 1.00 93.75 72 PRO A CA 1
ATOM 528 C C . PRO A 1 72 ? -0.889 -1.986 -4.979 1.00 93.75 72 PRO A C 1
ATOM 530 O O . PRO A 1 72 ? -1.364 -2.577 -4.015 1.00 93.75 72 PRO A O 1
ATOM 533 N N . LEU A 1 73 ? -0.716 -0.660 -4.973 1.00 93.25 73 LEU A N 1
ATOM 534 C CA . LEU A 1 73 ? -1.001 0.151 -3.787 1.00 93.25 73 LEU A CA 1
ATOM 535 C C . LEU A 1 73 ? -2.496 0.193 -3.434 1.00 93.25 73 LEU A C 1
ATOM 537 O O . LEU A 1 73 ? -2.836 0.177 -2.255 1.00 93.25 73 LEU A O 1
ATOM 541 N N . ALA A 1 74 ? -3.383 0.224 -4.435 1.00 93.44 74 ALA A N 1
ATOM 542 C CA . ALA A 1 74 ? -4.824 0.244 -4.197 1.00 93.44 74 ALA A CA 1
ATOM 543 C C . ALA A 1 74 ? -5.286 -1.117 -3.660 1.00 93.44 74 ALA A C 1
ATOM 545 O O . ALA A 1 74 ? -6.073 -1.166 -2.721 1.00 93.44 74 ALA A O 1
ATOM 546 N N . LEU A 1 75 ? -4.723 -2.212 -4.189 1.00 96.88 75 LEU A N 1
ATOM 547 C CA . LEU A 1 75 ? -4.961 -3.573 -3.700 1.00 96.88 75 LEU A CA 1
ATOM 548 C C . LEU A 1 75 ? -4.520 -3.740 -2.245 1.00 96.88 75 LEU A C 1
ATOM 550 O O . LEU A 1 75 ? -5.269 -4.291 -1.449 1.00 96.88 75 LEU A O 1
ATOM 554 N N . ILE A 1 76 ? -3.336 -3.239 -1.876 1.00 97.19 76 ILE A N 1
ATOM 555 C CA . ILE A 1 76 ? -2.855 -3.304 -0.487 1.00 97.19 76 ILE A CA 1
ATOM 556 C C . ILE A 1 76 ? -3.799 -2.536 0.440 1.00 97.19 76 ILE A C 1
ATOM 558 O O . ILE A 1 76 ? -4.188 -3.054 1.482 1.00 97.19 76 ILE A O 1
ATOM 562 N N . GLN A 1 77 ? -4.199 -1.320 0.060 1.00 95.75 77 GLN A N 1
ATOM 563 C CA . GLN A 1 77 ? -5.116 -0.514 0.867 1.00 95.75 77 GLN A CA 1
ATOM 564 C C . GLN A 1 77 ? -6.496 -1.170 1.000 1.00 95.75 77 GLN A C 1
ATOM 566 O O . GLN A 1 77 ? -7.030 -1.232 2.104 1.00 95.75 77 GLN A O 1
ATOM 571 N N . ALA A 1 78 ? -7.052 -1.697 -0.094 1.00 96.75 78 ALA A N 1
ATOM 572 C CA . ALA A 1 78 ? -8.316 -2.431 -0.093 1.00 96.75 78 ALA A CA 1
ATOM 573 C C . ALA A 1 78 ? -8.246 -3.700 0.760 1.00 96.75 78 ALA A C 1
ATOM 575 O O . ALA A 1 78 ? -9.130 -3.945 1.575 1.00 96.75 78 ALA A O 1
ATOM 576 N N . GLY A 1 79 ? -7.171 -4.474 0.611 1.00 97.38 79 GLY A N 1
ATOM 577 C CA . GLY A 1 79 ? -6.948 -5.688 1.380 1.00 97.38 79 GLY A CA 1
ATOM 578 C C . GLY A 1 79 ? -6.874 -5.384 2.867 1.00 97.38 79 GLY A C 1
ATOM 579 O O . GLY A 1 79 ? -7.659 -5.930 3.627 1.00 97.38 79 GLY A O 1
ATOM 580 N N . VAL A 1 80 ? -6.032 -4.433 3.285 1.00 97.06 80 VAL A N 1
ATOM 581 C CA . VAL A 1 80 ? -5.931 -4.034 4.701 1.00 97.06 80 VAL A CA 1
ATOM 582 C C . VAL A 1 80 ? -7.267 -3.514 5.241 1.00 97.06 80 VAL A C 1
ATOM 584 O O . VAL A 1 80 ? -7.615 -3.802 6.384 1.00 97.06 80 VAL A O 1
ATOM 587 N N . TYR A 1 81 ? -8.033 -2.773 4.434 1.00 96.19 81 TYR A N 1
ATOM 588 C CA . TYR A 1 81 ? -9.366 -2.300 4.812 1.00 96.19 81 TYR A CA 1
ATOM 589 C C . TYR A 1 81 ? -10.321 -3.466 5.115 1.00 96.19 81 TYR A C 1
ATOM 591 O O . TYR A 1 81 ? -10.977 -3.476 6.156 1.00 96.19 81 TYR A O 1
ATOM 599 N N . VAL A 1 82 ? -10.350 -4.473 4.239 1.00 97.00 82 VAL A N 1
ATOM 600 C CA . VAL A 1 82 ? -11.147 -5.697 4.411 1.00 97.00 82 VAL A CA 1
ATOM 601 C C . VAL A 1 82 ? -10.638 -6.538 5.584 1.00 97.00 82 VAL A C 1
ATOM 603 O O . VAL A 1 82 ? -11.429 -6.938 6.431 1.00 97.00 82 VAL A O 1
ATOM 606 N N . GLY A 1 83 ? -9.325 -6.757 5.693 1.00 96.38 83 GLY A N 1
ATOM 607 C CA . GLY A 1 83 ? -8.707 -7.566 6.752 1.00 96.38 83 GLY A CA 1
ATOM 608 C C . GLY A 1 83 ? -8.895 -6.988 8.157 1.00 96.38 83 GLY A C 1
ATOM 609 O O . GLY A 1 83 ? -8.900 -7.719 9.142 1.00 96.38 83 GLY A O 1
ATOM 610 N N . ARG A 1 84 ? -9.132 -5.674 8.269 1.00 94.81 84 ARG A N 1
ATOM 611 C CA . ARG A 1 84 ? -9.542 -5.017 9.523 1.00 94.81 84 ARG A CA 1
ATOM 612 C C . ARG A 1 84 ? -11.034 -5.158 9.845 1.00 94.81 84 ARG A C 1
ATOM 614 O O . ARG A 1 84 ? -11.491 -4.599 10.840 1.00 94.81 84 ARG A O 1
ATOM 621 N N . GLY A 1 85 ? -11.794 -5.877 9.022 1.00 94.38 85 GLY A N 1
ATOM 622 C CA . GLY A 1 85 ? -13.216 -6.142 9.228 1.00 94.38 85 GLY A CA 1
ATOM 623 C C . GLY A 1 85 ? -14.131 -4.962 8.900 1.00 94.38 85 GLY A C 1
ATOM 624 O O . GLY A 1 85 ? -15.246 -4.906 9.408 1.00 94.38 85 GLY A O 1
ATOM 625 N N . HIS A 1 86 ? -13.687 -3.995 8.087 1.00 93.81 86 HIS A N 1
ATOM 626 C CA . HIS A 1 86 ? -14.521 -2.838 7.730 1.00 93.81 86 HIS A CA 1
ATOM 627 C C . HIS A 1 86 ? -15.607 -3.165 6.691 1.00 93.81 86 HIS A C 1
ATOM 629 O O . HIS A 1 86 ? -16.614 -2.462 6.625 1.00 93.81 86 HIS A O 1
ATOM 635 N N . CYS A 1 87 ? -15.406 -4.214 5.891 1.00 95.62 87 CYS A N 1
ATOM 636 C CA . CYS A 1 87 ? -16.398 -4.837 5.010 1.00 95.62 87 CYS A CA 1
ATOM 637 C C . CYS A 1 87 ? -15.875 -6.196 4.521 1.00 95.62 87 CYS A C 1
ATOM 639 O O . CYS A 1 87 ? -14.690 -6.498 4.685 1.00 95.62 87 CYS A O 1
ATOM 641 N N . THR A 1 88 ? -16.720 -6.984 3.856 1.00 96.75 88 THR A N 1
ATOM 642 C CA . THR A 1 88 ? -16.272 -8.174 3.109 1.00 96.75 88 THR A CA 1
ATOM 643 C C . THR A 1 88 ? -15.695 -7.807 1.731 1.00 96.75 88 THR A C 1
ATOM 645 O O . THR A 1 88 ? -15.835 -6.672 1.264 1.00 96.75 88 THR A O 1
ATOM 648 N N . LEU A 1 89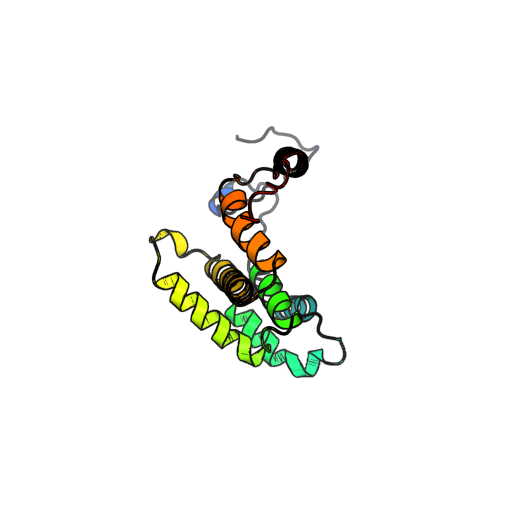 ? -15.046 -8.765 1.051 1.00 96.69 89 LEU A N 1
ATOM 649 C CA . LEU A 1 89 ? -14.607 -8.589 -0.345 1.00 96.69 89 LEU A CA 1
ATOM 650 C C . LEU A 1 89 ? -15.793 -8.370 -1.296 1.00 96.69 89 LEU A C 1
ATOM 652 O O . LEU A 1 89 ? -15.705 -7.516 -2.175 1.00 96.69 89 LEU A O 1
ATOM 656 N N . GLU A 1 90 ? -16.907 -9.072 -1.079 1.00 96.94 90 GLU A N 1
ATOM 657 C CA . GLU A 1 90 ? -18.154 -8.912 -1.840 1.00 96.94 90 GLU A CA 1
ATOM 658 C C . GLU A 1 90 ? -18.748 -7.496 -1.690 1.00 96.94 90 GLU A C 1
ATOM 660 O O . GLU A 1 90 ? -19.271 -6.903 -2.636 1.00 96.94 90 GLU A O 1
ATOM 665 N N . GLU A 1 91 ? -18.657 -6.913 -0.493 1.00 97.00 91 GLU A N 1
ATOM 666 C CA . GLU A 1 91 ? -19.196 -5.584 -0.190 1.00 97.00 91 GLU A CA 1
ATOM 667 C C . GLU A 1 91 ? -18.283 -4.443 -0.650 1.00 97.00 91 GLU A C 1
ATOM 669 O O . GLU A 1 91 ? -18.760 -3.332 -0.927 1.00 97.00 91 GLU A O 1
ATOM 674 N N . TYR A 1 92 ? -16.978 -4.704 -0.755 1.00 97.06 92 TYR A N 1
ATOM 675 C CA . TYR A 1 92 ? -15.961 -3.700 -1.049 1.00 97.06 92 TYR A CA 1
ATOM 676 C C . TYR A 1 92 ? -16.250 -2.848 -2.301 1.00 97.06 92 TYR A C 1
ATOM 678 O O . TYR A 1 92 ? -16.105 -1.621 -2.223 1.00 97.06 92 TYR A O 1
ATOM 686 N N . PRO A 1 93 ? -16.725 -3.402 -3.440 1.00 95.56 93 PRO A N 1
ATOM 687 C CA . PRO A 1 93 ? -17.081 -2.603 -4.610 1.00 95.56 93 PRO A CA 1
ATOM 688 C C . PRO A 1 93 ? -18.065 -1.464 -4.314 1.00 95.56 93 PRO A C 1
ATOM 690 O O . PRO A 1 93 ? -17.919 -0.367 -4.858 1.00 95.56 93 PRO A O 1
ATOM 693 N N . LYS A 1 94 ? -19.027 -1.671 -3.404 1.00 95.44 94 LYS A N 1
ATOM 694 C CA . LYS A 1 94 ? -19.999 -0.636 -3.010 1.00 95.44 94 LYS A CA 1
ATOM 695 C C . LYS A 1 94 ? -19.325 0.491 -2.225 1.00 95.44 94 LYS A C 1
ATOM 697 O O . LYS A 1 94 ? -19.619 1.666 -2.464 1.00 95.44 94 LYS A O 1
ATOM 702 N N . VAL A 1 95 ? -18.401 0.146 -1.323 1.00 93.94 95 VAL A N 1
ATOM 703 C CA . VAL A 1 95 ? -17.591 1.115 -0.563 1.00 93.94 95 VAL A CA 1
ATOM 704 C C . VAL A 1 95 ? -16.744 1.953 -1.520 1.00 93.94 95 VAL A C 1
ATOM 706 O O . VAL A 1 95 ? -16.802 3.187 -1.489 1.00 93.94 95 VAL A O 1
ATOM 709 N N . TYR A 1 96 ? -16.024 1.287 -2.425 1.00 92.38 96 TYR A N 1
ATOM 710 C CA . TYR A 1 96 ? -15.202 1.936 -3.439 1.00 92.38 96 TYR A CA 1
ATOM 711 C C . TYR A 1 96 ? -16.030 2.887 -4.313 1.00 92.38 96 TYR A C 1
ATOM 713 O O . TYR A 1 96 ? -15.653 4.044 -4.496 1.00 92.38 96 TYR A O 1
ATOM 721 N N . GLU A 1 97 ? -17.190 2.455 -4.817 1.00 90.12 97 GLU A N 1
ATOM 722 C CA . GLU A 1 97 ? -18.047 3.304 -5.645 1.00 90.12 97 GLU A CA 1
ATOM 723 C C . GLU A 1 97 ? -18.540 4.555 -4.917 1.00 90.12 97 GLU A C 1
ATOM 725 O O . GLU A 1 97 ? -18.562 5.641 -5.510 1.00 90.12 97 GLU A O 1
ATOM 730 N N . ARG A 1 98 ? -18.941 4.420 -3.646 1.00 90.88 98 ARG A N 1
ATOM 731 C CA . ARG A 1 98 ? -19.381 5.551 -2.820 1.00 90.88 98 ARG A CA 1
ATOM 732 C C . ARG A 1 98 ? -18.276 6.600 -2.723 1.00 90.88 98 ARG A C 1
ATOM 734 O O . ARG A 1 98 ? -18.522 7.773 -3.025 1.00 90.88 98 ARG A O 1
ATOM 741 N N . GLN A 1 99 ? -17.056 6.178 -2.388 1.00 87.69 99 GLN A N 1
ATOM 742 C CA . GLN A 1 99 ? -15.920 7.093 -2.266 1.00 87.69 99 GLN A CA 1
ATOM 743 C C . GLN A 1 99 ? -15.480 7.658 -3.610 1.00 87.69 99 GLN A C 1
ATOM 745 O O . GLN A 1 99 ? -15.255 8.860 -3.749 1.00 87.69 99 GLN A O 1
ATOM 750 N N . ARG A 1 100 ? -15.474 6.835 -4.655 1.00 83.50 100 ARG A N 1
ATOM 751 C CA . ARG A 1 100 ? -15.179 7.270 -6.018 1.00 83.50 100 ARG A CA 1
ATOM 752 C C . ARG A 1 100 ? -16.156 8.344 -6.505 1.00 83.50 100 ARG A C 1
ATOM 754 O O . ARG A 1 100 ? -15.725 9.278 -7.182 1.00 83.50 100 ARG A O 1
ATOM 761 N N . LYS A 1 101 ? -17.453 8.232 -6.187 1.00 83.25 101 LYS A N 1
ATOM 762 C CA . LYS A 1 101 ? -18.477 9.248 -6.503 1.00 83.25 101 LYS A CA 1
ATOM 763 C C . LYS A 1 101 ? -18.257 10.528 -5.695 1.00 83.25 101 LYS A C 1
ATOM 765 O O . LYS A 1 101 ? -18.349 11.614 -6.263 1.00 83.25 101 LYS A O 1
ATOM 770 N N . ARG A 1 102 ? -17.911 10.425 -4.407 1.00 79.06 102 ARG A N 1
ATOM 771 C CA . ARG A 1 102 ? -17.553 11.579 -3.559 1.00 79.06 102 ARG A CA 1
ATOM 772 C C . ARG A 1 102 ? -16.345 12.337 -4.122 1.00 79.06 102 ARG A C 1
ATOM 774 O O . ARG A 1 102 ? -16.425 13.548 -4.310 1.00 79.06 102 ARG A O 1
ATOM 781 N N . LEU A 1 103 ? -15.293 11.614 -4.503 1.00 75.12 103 LEU A N 1
ATOM 782 C CA . LEU A 1 103 ? -14.080 12.160 -5.119 1.00 75.12 103 LEU A CA 1
ATOM 783 C C . LEU A 1 103 ? -14.297 12.770 -6.505 1.00 75.12 103 LEU A C 1
ATOM 785 O O . LEU A 1 103 ? -13.456 13.537 -6.957 1.00 75.12 103 LEU A O 1
ATOM 789 N N . LEU A 1 104 ? -15.374 12.422 -7.214 1.00 69.69 104 LEU A N 1
ATOM 790 C CA . LEU A 1 104 ? -15.715 13.054 -8.491 1.00 69.69 104 LEU A CA 1
ATOM 791 C C . LEU A 1 104 ? -16.404 14.409 -8.330 1.00 69.69 104 LEU A C 1
ATOM 793 O O . LEU A 1 104 ? -16.318 15.222 -9.245 1.00 69.69 104 LEU A O 1
ATOM 797 N N . LYS A 1 105 ? -17.084 14.654 -7.201 1.00 68.94 105 LYS A N 1
ATOM 798 C CA . LYS A 1 105 ? -17.783 15.926 -6.945 1.00 68.94 105 LYS A CA 1
ATOM 799 C C . LYS A 1 105 ? -16.815 17.091 -6.719 1.00 68.94 105 LYS A C 1
ATOM 801 O O . LYS A 1 105 ? -17.177 18.233 -6.966 1.00 68.94 105 LYS A O 1
ATOM 806 N N . PHE A 1 106 ? -15.586 16.796 -6.299 1.00 59.72 106 PHE A N 1
ATOM 807 C CA . PHE A 1 106 ? -14.519 17.765 -6.059 1.00 59.72 106 PHE A CA 1
ATOM 808 C C . PHE A 1 106 ? -13.341 17.487 -7.004 1.00 59.72 106 PHE A C 1
ATOM 810 O O . PHE A 1 106 ? -12.393 16.811 -6.612 1.00 59.72 106 PHE A O 1
ATOM 817 N N . ARG A 1 107 ? -13.377 17.950 -8.267 1.00 58.16 107 ARG A N 1
ATOM 818 C CA . ARG A 1 107 ? -12.215 17.799 -9.169 1.00 58.16 107 ARG A CA 1
ATOM 819 C C . ARG A 1 107 ? -11.883 19.021 -10.028 1.00 58.16 107 ARG A C 1
ATOM 821 O O . ARG A 1 107 ? -12.673 19.377 -10.899 1.00 58.16 107 ARG A O 1
ATOM 828 N N . PRO A 1 108 ? -10.644 19.536 -9.917 1.00 51.78 108 PRO A N 1
ATOM 829 C CA . PRO A 1 108 ? -9.894 20.072 -11.046 1.00 51.78 108 PRO A CA 1
ATOM 830 C C . PRO A 1 108 ? -9.533 18.931 -12.017 1.00 51.78 108 PRO A C 1
ATOM 832 O O . PRO A 1 108 ? -9.302 17.789 -11.610 1.00 51.78 108 PRO A O 1
ATOM 835 N N . SER A 1 109 ? -9.446 19.236 -13.310 1.00 52.88 109 SER A N 1
ATOM 836 C CA . SER A 1 109 ? -9.187 18.296 -14.419 1.00 52.88 109 SER A CA 1
ATOM 837 C C . SER A 1 109 ? -7.950 17.389 -14.257 1.00 52.88 109 SER A C 1
ATOM 839 O O . SER A 1 109 ? -7.890 16.323 -14.866 1.00 52.88 109 SER A O 1
ATOM 841 N N . GLN A 1 110 ? -6.990 17.749 -13.399 1.00 46.00 110 GLN A N 1
ATOM 842 C CA . GLN A 1 110 ? -5.726 17.028 -13.195 1.00 46.00 110 GLN A CA 1
ATOM 843 C C . GLN A 1 110 ? -5.845 15.677 -12.463 1.00 46.00 110 GLN A C 1
ATOM 845 O O . GLN A 1 110 ? -4.954 14.837 -12.576 1.00 46.00 110 GLN A O 1
ATOM 850 N N . ALA A 1 111 ? -6.941 15.410 -11.745 1.00 47.94 111 ALA A N 1
ATOM 851 C CA . ALA A 1 111 ? -7.091 14.171 -10.972 1.00 47.94 111 ALA A CA 1
ATOM 852 C C . ALA A 1 111 ? -7.524 12.944 -11.811 1.00 47.94 111 ALA A C 1
ATOM 854 O O . ALA A 1 111 ? -7.791 11.879 -11.250 1.00 47.94 111 ALA A O 1
ATOM 855 N N . GLN A 1 112 ? -7.617 13.050 -13.144 1.00 51.59 112 GLN A N 1
ATOM 856 C CA . GLN A 1 112 ? -7.979 11.939 -14.050 1.00 51.59 112 GLN A CA 1
ATOM 857 C C . GLN A 1 112 ? -6.977 10.765 -14.055 1.00 51.59 112 GLN A C 1
ATOM 859 O O . GLN A 1 112 ? -7.260 9.726 -14.641 1.00 51.59 112 GLN A O 1
ATOM 864 N N . SER A 1 113 ? -5.834 10.917 -13.386 1.00 53.31 113 SER A N 1
ATOM 865 C CA . SER A 1 113 ? -4.755 9.933 -13.331 1.00 53.31 113 SER A CA 1
ATOM 866 C C . SER A 1 113 ? -5.152 8.571 -12.727 1.00 53.31 113 SER A C 1
ATOM 868 O O . SER A 1 113 ? -6.048 8.476 -11.883 1.00 53.31 113 SER A O 1
ATOM 870 N N . ARG A 1 114 ? -4.367 7.548 -13.108 1.00 58.44 114 ARG A N 1
ATOM 871 C CA . ARG A 1 114 ? -4.268 6.156 -12.608 1.00 58.44 114 ARG A CA 1
ATOM 872 C C . ARG A 1 114 ? -4.348 5.999 -11.076 1.00 58.44 114 ARG A C 1
ATOM 874 O O . ARG A 1 114 ? -4.617 4.917 -10.580 1.00 58.44 114 ARG A O 1
ATOM 881 N N . TYR A 1 115 ? -4.150 7.078 -10.318 1.00 66.81 115 TYR A N 1
ATOM 882 C CA . TYR A 1 115 ? -4.224 7.113 -8.851 1.00 66.81 115 TYR A CA 1
ATOM 883 C C . TYR A 1 115 ? -5.629 7.316 -8.281 1.00 66.81 115 TYR A C 1
ATOM 885 O O . TYR A 1 115 ? -5.795 7.353 -7.064 1.00 66.81 115 TYR A O 1
ATOM 893 N N . ARG A 1 116 ? -6.654 7.461 -9.126 1.00 73.69 116 ARG A N 1
ATOM 894 C CA . ARG A 1 116 ? -8.039 7.614 -8.663 1.00 73.69 116 ARG A CA 1
ATOM 895 C C . ARG A 1 116 ? -8.463 6.493 -7.718 1.00 73.69 116 ARG A C 1
ATOM 897 O O . ARG A 1 116 ? -9.186 6.769 -6.762 1.00 73.69 116 ARG A O 1
ATOM 904 N N . ASP A 1 117 ? -7.991 5.282 -7.976 1.00 78.31 117 ASP A N 1
ATOM 905 C CA . ASP A 1 117 ? -8.350 4.120 -7.175 1.00 78.31 117 ASP A CA 1
ATOM 906 C C . ASP A 1 117 ? -7.677 4.178 -5.810 1.00 78.31 117 ASP A C 1
ATOM 908 O O . ASP A 1 117 ? -8.360 4.025 -4.807 1.00 78.31 117 ASP A O 1
ATOM 912 N N . VAL A 1 118 ? -6.396 4.562 -5.772 1.00 81.56 118 VAL A N 1
ATOM 913 C CA . VAL A 1 118 ? -5.635 4.807 -4.534 1.00 81.56 118 VAL A CA 1
ATOM 914 C C . VAL A 1 118 ? -6.294 5.886 -3.669 1.00 81.56 118 VAL A C 1
ATOM 916 O O . VAL A 1 118 ? -6.367 5.756 -2.451 1.00 81.56 118 VAL A O 1
ATOM 919 N N . TYR A 1 119 ? -6.804 6.962 -4.273 1.00 83.19 119 T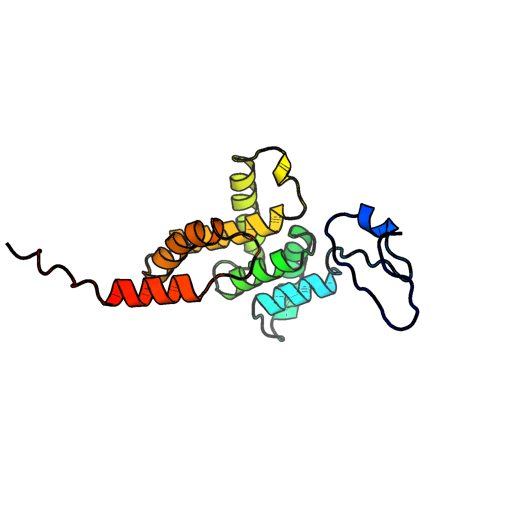YR A N 1
ATOM 920 C CA . TYR A 1 119 ? -7.516 7.983 -3.503 1.00 83.19 119 TYR A CA 1
ATOM 921 C C . TYR A 1 119 ? -8.845 7.461 -2.959 1.00 83.19 119 TYR A C 1
ATOM 923 O O . TYR A 1 119 ? -9.165 7.722 -1.806 1.00 83.19 119 TYR A O 1
ATOM 931 N N . ALA A 1 120 ? -9.612 6.707 -3.751 1.00 84.31 120 ALA A N 1
ATOM 932 C CA . ALA A 1 120 ? -10.887 6.156 -3.293 1.00 84.31 120 ALA A CA 1
ATOM 933 C C . ALA A 1 120 ? -10.698 5.171 -2.128 1.00 84.31 120 ALA A C 1
ATOM 935 O O . ALA A 1 120 ? -11.452 5.221 -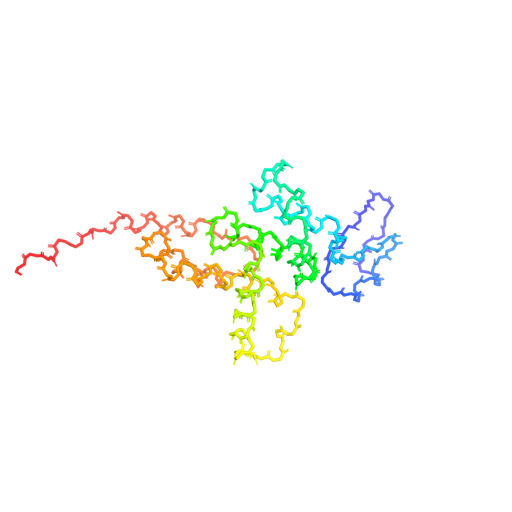1.156 1.00 84.31 120 ALA A O 1
ATOM 936 N N . THR A 1 121 ? -9.670 4.320 -2.198 1.00 84.19 121 THR A N 1
ATOM 937 C CA . THR A 1 121 ? -9.314 3.373 -1.134 1.00 84.19 121 THR A CA 1
ATOM 938 C C . THR A 1 121 ? -8.796 4.086 0.121 1.00 84.19 121 THR A C 1
ATOM 940 O O . THR A 1 121 ? -9.147 3.706 1.241 1.00 84.19 121 THR A O 1
ATOM 943 N N . PHE A 1 122 ? -8.022 5.164 -0.041 1.00 89.12 122 PHE A N 1
ATOM 944 C CA . PHE A 1 122 ? -7.560 5.997 1.071 1.00 89.12 122 PHE A CA 1
ATOM 945 C C . PHE A 1 122 ? -8.713 6.740 1.766 1.00 89.12 122 PHE A C 1
ATOM 947 O O . PHE A 1 122 ? -8.837 6.664 2.987 1.00 89.12 122 PHE A O 1
ATOM 954 N N . GLU A 1 123 ? -9.605 7.384 1.009 1.00 89.81 123 GLU A N 1
ATOM 955 C CA . GLU A 1 123 ? -10.783 8.084 1.547 1.00 89.81 123 GLU A CA 1
ATOM 956 C C . GLU A 1 123 ? -11.718 7.148 2.322 1.00 89.81 123 GLU A C 1
ATOM 958 O O . GLU A 1 123 ? -12.262 7.535 3.354 1.00 89.81 123 GLU A O 1
ATOM 963 N N . ALA A 1 124 ? -11.871 5.894 1.879 1.00 89.38 124 ALA A N 1
ATOM 964 C CA . ALA A 1 124 ? -12.633 4.896 2.631 1.00 89.38 124 ALA A CA 1
ATOM 965 C C . ALA A 1 124 ? -12.038 4.668 4.030 1.00 89.38 124 ALA A C 1
ATOM 967 O O . ALA A 1 124 ? -12.772 4.578 5.012 1.00 89.38 124 ALA A O 1
ATOM 968 N N . SER A 1 125 ? -10.707 4.628 4.138 1.00 90.00 125 SER A N 1
ATOM 969 C CA . SER A 1 125 ? -10.014 4.496 5.426 1.00 90.00 125 SER A CA 1
ATOM 970 C C . SER A 1 125 ? -10.172 5.749 6.295 1.00 90.00 125 SER A C 1
ATOM 972 O O . SER A 1 125 ? -10.372 5.637 7.503 1.00 90.00 125 SER A O 1
ATOM 974 N N . VAL A 1 126 ? -10.139 6.942 5.692 1.00 92.00 126 VAL A N 1
ATOM 975 C CA . VAL A 1 126 ? -10.382 8.211 6.400 1.00 92.00 126 VAL A CA 1
ATOM 976 C C . VAL A 1 126 ? -11.805 8.269 6.961 1.00 92.00 126 VAL A C 1
ATOM 978 O O . VAL A 1 126 ? -11.988 8.677 8.104 1.00 92.00 126 VAL A O 1
ATOM 981 N N . GLU A 1 127 ? -12.810 7.812 6.211 1.00 92.31 127 GLU A N 1
ATOM 982 C CA . GLU A 1 127 ? -14.201 7.744 6.683 1.00 92.31 127 GLU A CA 1
ATOM 983 C C . GLU A 1 127 ? -14.346 6.842 7.921 1.00 92.31 127 GLU A C 1
ATOM 985 O O . GLU A 1 127 ? -15.062 7.191 8.859 1.00 92.31 127 GLU A O 1
ATOM 990 N N . ILE A 1 128 ? -13.615 5.722 7.976 1.00 93.38 128 ILE A N 1
ATOM 991 C CA . ILE A 1 128 ? -13.574 4.861 9.168 1.00 93.38 128 ILE A CA 1
ATOM 992 C C . ILE A 1 128 ? -12.956 5.588 10.364 1.00 93.38 128 ILE A C 1
ATOM 994 O O . ILE A 1 128 ? -13.488 5.502 11.471 1.00 93.38 128 ILE A O 1
ATOM 998 N N . LEU A 1 129 ? -11.863 6.332 10.161 1.00 93.62 129 LEU A N 1
ATOM 999 C CA . LEU A 1 129 ? -11.266 7.137 11.231 1.00 93.62 129 LEU A CA 1
ATOM 1000 C C . LEU A 1 129 ? -12.235 8.214 11.735 1.00 93.62 129 LEU A C 1
ATOM 1002 O O . LEU A 1 129 ? -12.295 8.449 12.935 1.00 93.62 129 LEU A O 1
ATOM 1006 N N . GLN A 1 130 ? -13.018 8.831 10.846 1.00 93.06 130 GLN A N 1
ATOM 1007 C CA . GLN A 1 130 ? -14.021 9.841 11.211 1.00 93.06 130 GLN A CA 1
ATOM 1008 C C . GLN A 1 130 ? -15.191 9.251 12.004 1.00 93.06 130 GLN A C 1
ATOM 1010 O O . GLN A 1 130 ? -15.711 9.903 12.906 1.00 93.06 130 GLN A O 1
ATOM 1015 N N . ALA A 1 131 ? -15.612 8.031 11.670 1.00 92.81 131 ALA A N 1
ATOM 1016 C CA . ALA A 1 131 ? -16.676 7.331 12.386 1.00 92.81 131 ALA A CA 1
ATOM 1017 C C . ALA A 1 131 ? -16.209 6.761 13.740 1.00 92.81 131 ALA A C 1
ATOM 1019 O O . ALA A 1 131 ? -17.018 6.565 14.649 1.00 92.81 131 ALA A O 1
ATOM 1020 N N . SER A 1 132 ? -14.910 6.490 13.882 1.00 90.88 132 SER A N 1
ATOM 1021 C CA . SER A 1 132 ? -14.295 6.008 15.118 1.00 90.88 132 SER A CA 1
ATOM 1022 C C . SER A 1 132 ? -14.232 7.112 16.177 1.00 90.88 132 SER A C 1
ATOM 1024 O O . SER A 1 132 ? -13.726 8.204 15.940 1.00 90.88 132 SER A O 1
ATOM 1026 N N . GLN A 1 133 ? -14.696 6.811 17.392 1.00 89.69 133 GLN A N 1
ATOM 1027 C CA . GLN A 1 133 ? -14.681 7.750 18.524 1.00 89.69 133 GLN A CA 1
ATOM 1028 C C . GLN A 1 133 ? -13.417 7.635 19.394 1.00 89.69 133 GLN A C 1
ATOM 1030 O O . GLN A 1 133 ? -13.371 8.155 20.509 1.00 89.69 133 GLN A O 1
ATOM 1035 N N . THR A 1 134 ? -12.385 6.931 18.920 1.00 95.12 134 THR A N 1
ATOM 1036 C CA . THR A 1 134 ? -11.146 6.757 19.690 1.00 95.12 134 THR A CA 1
ATOM 1037 C C . THR A 1 134 ? -10.247 7.987 19.592 1.00 95.12 134 THR A C 1
ATOM 1039 O O . THR A 1 134 ? -10.226 8.682 18.573 1.00 95.12 134 THR A O 1
ATOM 1042 N N . GLN A 1 135 ? -9.448 8.234 20.635 1.00 93.00 135 GLN A N 1
ATOM 1043 C CA . GLN A 1 135 ? -8.471 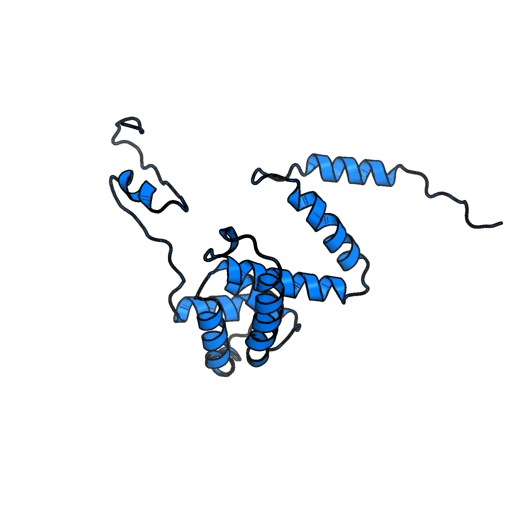9.323 20.617 1.00 93.00 135 GLN A CA 1
ATOM 1044 C C . GLN A 1 135 ? -7.474 9.159 19.466 1.00 93.00 135 GLN A C 1
ATOM 1046 O O . GLN A 1 135 ? -7.279 10.091 18.699 1.00 93.00 135 GLN A O 1
ATOM 1051 N N . SER A 1 136 ? -6.949 7.949 19.263 1.00 92.94 136 SER A N 1
ATOM 1052 C CA . SER A 1 136 ? -5.991 7.674 18.190 1.00 92.94 136 SER A CA 1
ATOM 1053 C C . SER A 1 136 ? -6.549 7.955 16.793 1.00 92.94 136 SER A C 1
ATOM 1055 O O . SER A 1 136 ? -5.798 8.359 15.911 1.00 92.94 136 SER A O 1
ATOM 1057 N N . SER A 1 137 ? -7.855 7.764 16.566 1.00 93.62 137 SER A N 1
ATOM 1058 C CA . SER A 1 137 ? -8.475 8.135 15.289 1.00 93.62 137 SER A CA 1
ATOM 1059 C C . SER A 1 137 ? -8.554 9.649 15.101 1.00 93.62 137 SER A C 1
ATOM 1061 O O . SER A 1 137 ? -8.285 10.122 13.999 1.00 93.62 137 SER A O 1
ATOM 1063 N N . ARG A 1 138 ? -8.850 10.407 16.165 1.00 94.06 138 ARG A N 1
ATOM 1064 C CA . ARG A 1 138 ? -8.811 11.878 16.135 1.00 94.06 138 ARG A CA 1
ATOM 1065 C C . ARG A 1 138 ? -7.395 12.389 15.876 1.00 94.06 138 ARG A C 1
ATOM 1067 O O . ARG A 1 138 ? -7.198 13.142 14.929 1.00 94.06 138 ARG A O 1
ATOM 1074 N N . ASP A 1 139 ? -6.415 11.879 16.619 1.00 92.19 139 ASP A N 1
ATOM 1075 C CA . ASP A 1 139 ? -5.003 12.246 16.462 1.00 92.19 139 ASP A CA 1
ATOM 1076 C C . ASP A 1 139 ? -4.507 11.958 15.035 1.00 92.19 139 ASP A C 1
ATOM 1078 O O . ASP A 1 139 ? -3.837 12.781 14.413 1.00 92.19 139 ASP A O 1
ATOM 1082 N N . ALA A 1 140 ? -4.875 10.799 14.474 1.00 93.31 140 ALA A N 1
ATOM 1083 C CA . ALA A 1 140 ? -4.518 10.441 13.105 1.00 93.31 140 ALA A CA 1
ATOM 1084 C C . ALA A 1 140 ? -5.115 11.416 12.078 1.00 93.31 140 ALA A C 1
ATOM 1086 O O . ALA A 1 140 ? -4.419 11.818 11.146 1.00 93.31 140 ALA A O 1
ATOM 1087 N N . LEU A 1 141 ? -6.381 11.815 12.243 1.00 94.38 141 LEU A N 1
ATOM 1088 C CA . LEU A 1 141 ? -7.037 12.780 11.356 1.00 94.38 141 LEU A CA 1
ATOM 1089 C C . LEU A 1 141 ? -6.399 14.172 11.435 1.00 94.38 141 LEU A C 1
ATOM 1091 O O . LEU A 1 141 ? -6.275 14.831 10.405 1.00 94.38 141 LEU A O 1
ATOM 1095 N N . GLU A 1 142 ? -5.964 14.601 12.619 1.00 91.88 142 GLU A N 1
ATOM 1096 C CA . GLU A 1 142 ? -5.265 15.877 12.818 1.00 91.88 142 GLU A CA 1
ATOM 1097 C C . GLU A 1 142 ? -3.837 15.863 12.254 1.00 91.88 142 GLU A C 1
ATOM 1099 O O . GLU A 1 142 ? -3.344 16.880 11.762 1.00 91.88 142 GLU A O 1
ATOM 1104 N N . LEU A 1 143 ? -3.180 14.700 12.257 1.00 90.06 143 LEU A N 1
ATOM 1105 C CA . LEU A 1 143 ? -1.830 14.547 11.720 1.00 90.06 143 LEU A CA 1
ATOM 1106 C C . LEU A 1 143 ? -1.794 14.594 10.183 1.00 90.06 143 LEU A C 1
ATOM 1108 O O . LEU A 1 143 ? -0.822 15.084 9.607 1.00 90.06 143 LEU A O 1
ATOM 1112 N N . LEU A 1 144 ? -2.837 14.114 9.498 1.00 90.88 144 LEU A N 1
ATOM 1113 C CA . LEU A 1 144 ? -2.871 14.042 8.030 1.00 90.88 144 LEU A CA 1
ATOM 1114 C C . LEU A 1 144 ? -2.631 15.403 7.333 1.00 90.88 144 LEU A C 1
ATOM 1116 O O . LEU A 1 144 ? -1.786 15.447 6.434 1.00 90.88 144 LEU A O 1
ATOM 1120 N N . PRO A 1 145 ? -3.278 16.520 7.726 1.00 89.75 145 PRO A N 1
ATOM 1121 C CA . PRO A 1 145 ? -2.966 17.847 7.191 1.00 89.75 145 PRO A CA 1
ATOM 1122 C C . PRO A 1 145 ? -1.515 18.284 7.412 1.00 89.75 145 PRO A C 1
ATOM 1124 O O . PRO A 1 145 ? -0.918 18.879 6.518 1.00 89.75 145 PRO A O 1
ATOM 1127 N N . LEU A 1 146 ? -0.920 17.968 8.568 1.00 87.00 146 LEU A N 1
ATOM 1128 C CA . LEU A 1 146 ? 0.482 18.298 8.853 1.00 87.00 146 LEU A CA 1
ATOM 1129 C C . LEU A 1 146 ? 1.427 17.537 7.917 1.00 87.00 146 LEU A C 1
ATOM 1131 O O . LEU A 1 146 ? 2.374 18.111 7.377 1.00 87.00 146 LEU A O 1
ATOM 1135 N N . LEU A 1 147 ? 1.135 16.259 7.664 1.00 87.75 147 LEU A N 1
ATOM 1136 C CA . LEU A 1 147 ? 1.881 15.449 6.701 1.00 87.75 147 LEU A CA 1
ATOM 1137 C C . LEU A 1 147 ? 1.703 15.954 5.266 1.00 87.75 147 LEU A C 1
ATOM 1139 O O . LEU A 1 147 ? 2.651 15.902 4.491 1.00 87.75 147 LEU A O 1
ATOM 1143 N N . ALA A 1 148 ? 0.534 16.495 4.914 1.00 87.38 148 ALA A N 1
ATOM 1144 C CA . ALA A 1 148 ? 0.294 17.073 3.591 1.00 87.38 148 ALA A CA 1
ATOM 1145 C C . ALA A 1 148 ? 1.122 18.345 3.322 1.00 87.38 148 ALA A C 1
ATOM 1147 O O . ALA A 1 148 ? 1.389 18.663 2.164 1.00 87.38 148 ALA A O 1
ATOM 1148 N N . MET A 1 149 ? 1.557 19.050 4.373 1.00 85.38 149 MET A N 1
ATOM 1149 C CA . MET A 1 149 ? 2.490 20.179 4.260 1.00 85.38 149 MET A CA 1
ATOM 1150 C C . MET A 1 149 ? 3.941 19.732 4.048 1.00 85.38 149 MET A C 1
ATOM 1152 O O . MET A 1 149 ? 4.783 20.532 3.636 1.00 85.38 149 MET A O 1
ATOM 1156 N N . CYS A 1 150 ? 4.247 18.463 4.319 1.00 83.06 150 CYS A N 1
ATOM 1157 C CA . CYS A 1 150 ? 5.555 17.899 4.042 1.00 83.06 150 CYS A CA 1
ATOM 1158 C C . CYS A 1 150 ? 5.645 17.576 2.545 1.00 83.06 150 CYS A C 1
ATOM 1160 O O . CYS A 1 150 ? 4.798 16.883 1.981 1.00 83.06 150 CYS A O 1
ATOM 1162 N N . GLY A 1 151 ? 6.683 18.085 1.880 1.00 80.94 151 GLY A N 1
ATOM 1163 C CA . GLY A 1 151 ? 6.984 17.687 0.507 1.00 80.94 151 GLY A CA 1
ATOM 1164 C C . GLY A 1 151 ? 7.346 16.195 0.409 1.00 80.94 151 GLY A C 1
ATOM 1165 O O . GLY A 1 151 ? 7.480 15.515 1.424 1.00 80.94 151 GLY A O 1
ATOM 1166 N N . PRO A 1 152 ? 7.596 15.670 -0.802 1.00 78.50 152 PRO A N 1
ATOM 1167 C CA . PRO A 1 152 ? 7.945 14.260 -1.025 1.00 78.50 152 PRO A CA 1
ATOM 1168 C C . PRO A 1 152 ? 9.328 13.848 -0.474 1.00 78.50 152 PRO A C 1
ATOM 1170 O O . PRO A 1 152 ? 9.808 12.753 -0.760 1.00 78.50 152 PRO A O 1
ATOM 1173 N N . SER A 1 153 ? 10.002 14.729 0.264 1.00 83.56 153 SER A N 1
ATOM 1174 C CA . SER A 1 153 ? 11.249 14.446 0.968 1.00 83.56 153 SER A CA 1
ATOM 1175 C C . SER A 1 153 ? 11.016 13.536 2.174 1.00 83.56 153 SER A C 1
ATOM 1177 O O . SER A 1 153 ? 9.890 13.362 2.635 1.00 83.56 153 SER A O 1
ATOM 1179 N N . GLN A 1 154 ? 12.100 12.985 2.725 1.00 82.75 154 GLN A N 1
ATOM 1180 C CA . GLN A 1 154 ? 12.030 12.264 3.994 1.00 82.75 154 GLN A CA 1
ATOM 1181 C C . GLN A 1 154 ? 11.358 13.134 5.061 1.00 82.75 154 GLN A C 1
ATOM 1183 O O . GLN A 1 154 ? 11.661 14.324 5.183 1.00 82.75 154 GLN A O 1
ATOM 1188 N N . LEU A 1 155 ? 10.436 12.530 5.812 1.00 86.06 155 LEU A N 1
ATOM 1189 C CA . LEU A 1 155 ? 9.725 13.223 6.874 1.00 86.06 155 LEU A CA 1
ATOM 1190 C C . LEU A 1 155 ? 10.738 13.645 7.953 1.00 86.06 155 LEU A C 1
ATOM 1192 O O . LEU A 1 155 ? 11.479 12.786 8.440 1.00 86.06 155 LEU A O 1
ATOM 1196 N N . PRO A 1 156 ? 10.798 14.929 8.348 1.00 85.75 156 PRO A N 1
ATOM 1197 C CA . PRO A 1 156 ? 11.748 15.392 9.351 1.00 85.75 156 PRO A CA 1
ATOM 1198 C C . PRO A 1 156 ? 11.281 14.973 10.752 1.00 85.75 156 PRO A C 1
ATOM 1200 O O . PRO A 1 156 ? 10.751 15.784 11.507 1.00 85.75 156 PRO A O 1
ATOM 1203 N N . LEU A 1 157 ? 11.468 13.696 11.102 1.00 88.44 157 LEU A N 1
ATOM 1204 C CA . LEU A 1 157 ? 10.990 13.103 12.361 1.00 88.44 157 LEU A CA 1
ATOM 1205 C C . LEU A 1 157 ? 11.431 13.891 13.597 1.00 88.44 157 LEU A C 1
ATOM 1207 O O . LEU A 1 157 ? 10.636 14.074 14.513 1.00 88.44 157 LEU A O 1
ATOM 1211 N N . PHE A 1 158 ? 12.640 14.456 13.573 1.00 90.81 158 PHE A N 1
ATOM 1212 C CA . PHE A 1 158 ? 13.153 15.287 14.661 1.00 90.81 158 PHE A CA 1
ATOM 1213 C C . PHE A 1 158 ? 12.242 16.485 14.991 1.00 90.81 158 PHE A C 1
ATOM 1215 O O . PHE A 1 158 ? 12.183 16.899 16.144 1.00 90.81 158 PHE A O 1
ATOM 1222 N N . VAL A 1 159 ? 11.517 17.045 14.011 1.00 87.88 159 VAL A N 1
ATOM 1223 C CA . VAL A 1 159 ? 10.564 18.147 14.238 1.00 87.88 159 VAL A CA 1
ATOM 1224 C C . VAL A 1 159 ? 9.365 17.647 15.038 1.00 87.88 159 VAL A C 1
ATOM 1226 O O . VAL A 1 159 ? 8.949 18.303 15.989 1.00 87.88 159 VAL A O 1
ATOM 1229 N N . PHE A 1 160 ? 8.842 16.470 14.690 1.00 87.88 160 PHE A N 1
ATOM 1230 C CA . PHE A 1 160 ? 7.730 15.842 15.404 1.00 87.88 160 PHE A CA 1
ATOM 1231 C C . PHE A 1 160 ? 8.144 15.427 16.821 1.00 87.88 160 PHE A C 1
ATOM 1233 O O . PHE A 1 160 ? 7.415 15.692 17.773 1.00 87.88 160 PHE A O 1
ATOM 1240 N N . GLU A 1 161 ? 9.339 14.855 16.984 1.00 91.00 161 GLU A N 1
ATOM 1241 C CA . GLU A 1 161 ? 9.901 14.501 18.292 1.00 91.00 161 GLU A CA 1
ATOM 1242 C C . GLU A 1 161 ? 10.136 15.737 19.169 1.00 91.00 161 GLU A C 1
ATOM 1244 O O . GLU A 1 161 ? 9.779 15.745 20.348 1.00 91.00 161 GLU A O 1
ATOM 1249 N N . ALA A 1 162 ? 10.702 16.808 18.606 1.00 91.75 162 ALA A N 1
ATOM 1250 C CA . ALA A 1 162 ? 10.904 18.062 19.321 1.00 91.75 162 ALA A CA 1
ATOM 1251 C C . ALA A 1 162 ? 9.570 18.693 19.743 1.00 91.75 162 ALA A C 1
ATOM 1253 O O . ALA A 1 162 ? 9.444 19.132 20.887 1.00 91.75 162 ALA A O 1
ATOM 1254 N N . ALA A 1 163 ? 8.569 18.695 18.856 1.00 89.38 163 ALA A N 1
ATOM 1255 C CA . ALA A 1 163 ? 7.226 19.178 19.162 1.00 89.38 163 ALA A CA 1
ATOM 1256 C C . ALA A 1 163 ? 6.573 18.360 20.286 1.00 89.38 163 ALA A C 1
ATOM 1258 O O . ALA A 1 163 ? 6.050 18.937 21.236 1.00 89.38 163 ALA A O 1
ATOM 1259 N N . TRP A 1 164 ? 6.673 17.029 20.230 1.00 89.56 164 TRP A N 1
ATOM 1260 C CA . TRP A 1 164 ? 6.170 16.128 21.268 1.00 89.56 164 TRP A CA 1
ATOM 1261 C C . TRP A 1 164 ? 6.837 16.379 22.627 1.00 89.56 164 TRP A C 1
ATOM 1263 O O . TRP A 1 164 ? 6.158 16.598 23.629 1.00 89.56 164 TRP A O 1
ATOM 1273 N N . ASN A 1 165 ? 8.171 16.441 22.657 1.00 94.06 165 ASN A N 1
ATOM 1274 C CA . ASN A 1 165 ? 8.937 16.735 23.870 1.00 94.06 165 ASN A CA 1
ATOM 1275 C C . ASN A 1 165 ? 8.638 18.134 24.429 1.00 94.06 165 ASN A C 1
ATOM 1277 O O . ASN A 1 165 ? 8.687 18.340 25.641 1.00 94.06 165 ASN A O 1
ATOM 1281 N N . GLY A 1 166 ? 8.361 19.108 23.559 1.00 92.56 166 GLY A N 1
ATOM 1282 C CA . GLY A 1 166 ? 7.925 20.447 23.946 1.00 92.56 166 GLY A CA 1
ATOM 1283 C C . GLY A 1 166 ? 6.536 20.435 24.579 1.00 92.56 166 GLY A C 1
ATOM 1284 O O . GLY A 1 166 ? 6.361 20.982 25.665 1.00 92.56 166 GLY A O 1
ATOM 1285 N N . ALA A 1 167 ? 5.576 19.751 23.951 1.00 88.88 167 ALA A N 1
ATOM 1286 C CA . ALA A 1 167 ? 4.203 19.637 24.439 1.00 88.88 167 ALA A CA 1
ATOM 1287 C C . ALA A 1 167 ? 4.124 18.992 25.832 1.00 88.88 167 ALA A C 1
ATOM 1289 O O . ALA A 1 167 ? 3.347 19.438 26.670 1.00 88.88 167 ALA A O 1
ATOM 1290 N N . GLN A 1 168 ? 4.976 18.003 26.123 1.00 90.94 168 GLN A N 1
ATOM 1291 C CA . GLN A 1 168 ? 5.042 17.368 27.446 1.00 90.94 168 GLN A CA 1
ATOM 1292 C C . GLN A 1 168 ? 5.496 18.305 28.576 1.00 90.94 168 GLN A C 1
ATOM 1294 O O . GLN A 1 168 ? 5.237 18.020 29.743 1.00 90.94 168 GLN A O 1
ATOM 1299 N N . LYS A 1 169 ? 6.195 19.398 28.251 1.00 92.62 169 LYS A N 1
ATOM 1300 C CA . LYS A 1 169 ? 6.703 20.370 29.233 1.00 92.62 169 LYS A CA 1
ATOM 1301 C C . LYS A 1 169 ? 5.708 21.490 29.530 1.00 92.62 169 LYS A C 1
ATOM 1303 O O . LYS A 1 169 ? 5.968 22.290 30.425 1.00 92.62 169 LYS A O 1
ATOM 1308 N N . ILE A 1 170 ? 4.607 21.571 28.782 1.00 88.06 170 ILE A N 1
ATOM 1309 C CA . ILE A 1 170 ? 3.547 22.547 29.025 1.00 88.06 170 ILE A CA 1
ATOM 1310 C C . ILE A 1 170 ? 2.776 22.083 30.271 1.00 88.06 170 ILE A C 1
ATOM 1312 O O . ILE A 1 170 ? 2.253 20.964 30.264 1.00 88.06 170 ILE A O 1
ATOM 1316 N N . PRO A 1 171 ? 2.710 22.891 31.347 1.00 81.56 171 PRO A N 1
ATOM 1317 C CA . PRO A 1 171 ? 1.887 22.568 32.505 1.00 81.56 171 PRO A CA 1
ATOM 1318 C C . PRO A 1 171 ? 0.441 22.367 32.053 1.00 81.56 171 PRO A C 1
ATOM 1320 O O . PRO A 1 171 ? -0.092 23.192 31.311 1.00 81.56 171 PRO A O 1
ATOM 1323 N N . LYS A 1 172 ? -0.200 21.275 32.477 1.00 77.56 172 LYS A N 1
ATOM 1324 C CA . LYS A 1 172 ? -1.649 21.155 32.305 1.00 77.56 172 LYS A CA 1
ATOM 1325 C C . LYS A 1 172 ? -2.284 22.221 33.188 1.00 77.56 172 LYS A C 1
ATOM 1327 O O . LYS A 1 172 ? -2.056 22.205 34.392 1.00 77.56 172 LYS A O 1
ATOM 1332 N N . ASP A 1 173 ? -3.020 23.141 32.583 1.00 65.94 173 ASP A N 1
ATOM 1333 C CA . ASP A 1 173 ? -3.756 24.172 33.304 1.00 65.94 173 ASP A CA 1
ATOM 1334 C C . ASP A 1 173 ? -4.674 23.510 34.352 1.00 65.94 173 ASP A C 1
ATOM 1336 O O . ASP A 1 173 ? -5.599 22.774 34.003 1.00 65.94 173 ASP A O 1
ATOM 1340 N N . GLU A 1 174 ? -4.413 23.748 35.641 1.00 56.75 174 GLU A N 1
ATOM 1341 C CA . GLU A 1 174 ? -5.315 23.426 36.760 1.00 56.75 174 GLU A CA 1
ATOM 1342 C C . GLU A 1 174 ? -6.407 24.506 36.891 1.00 56.75 174 GLU A C 1
ATOM 1344 O O . GLU A 1 174 ? -6.705 24.992 37.977 1.00 56.75 174 GLU A O 1
ATOM 1349 N N . SER A 1 175 ? -7.011 24.926 35.778 1.00 54.66 175 SER A N 1
ATOM 1350 C CA . SER A 1 175 ? -8.077 25.934 35.758 1.00 54.66 175 SER A CA 1
ATOM 1351 C C . SER A 1 175 ? -9.385 25.342 35.229 1.00 54.66 175 SER A C 1
ATOM 1353 O O . SER A 1 175 ? -9.918 25.720 34.191 1.00 54.66 175 SER A O 1
ATOM 1355 N N . ALA A 1 176 ? -9.918 24.381 35.983 1.00 50.47 176 ALA A N 1
ATOM 1356 C CA . ALA A 1 176 ? -11.323 23.978 35.915 1.00 50.47 176 ALA A CA 1
ATOM 1357 C C . ALA A 1 176 ? -11.790 23.476 37.291 1.00 50.47 176 ALA A C 1
ATOM 1359 O O . ALA A 1 176 ? -12.173 22.321 37.439 1.00 50.47 176 ALA A O 1
ATOM 1360 N N . ASN A 1 177 ? -11.679 24.331 38.309 1.00 45.66 177 ASN A N 1
ATOM 1361 C CA . ASN A 1 177 ? -12.408 24.216 39.573 1.00 45.66 177 ASN A CA 1
ATOM 1362 C C . ASN A 1 177 ? -12.538 25.621 40.187 1.00 45.66 177 ASN A C 1
ATOM 1364 O O . ASN A 1 177 ? -11.808 25.977 41.108 1.00 45.66 177 ASN A O 1
ATOM 1368 N N . GLU A 1 178 ? -13.468 26.405 39.645 1.00 37.56 178 GLU A N 1
ATOM 1369 C CA . GLU A 1 178 ? -14.275 27.366 40.411 1.00 37.56 178 GLU A CA 1
ATOM 1370 C C . GLU A 1 178 ? -15.751 27.103 40.101 1.00 37.56 178 GLU A C 1
ATOM 1372 O O . GLU A 1 178 ? -16.066 26.871 38.908 1.00 37.56 178 GLU A O 1
#

Organism: NCBI:txid1690605

Secondary structure (DSSP, 8-state):
--S---SS-------S-GGGGGG-SS------PPPHHHHHHHHHHHTT--TTTGGGSHHHHHHHHHHTTT-HHHHHHHHHHHHTTSS-TTTHHHHHHHHHHHHHHS--GGGGSTTHHHHHHHHHHHHHHHH--SHHHHHHHHHHHHHHTS-SSPP-HHHHHHHHHHHTTSPP------